Protein AF-A0A7D5C8W5-F1 (afdb_monomer_lite)

Secondary structure (DSSP, 8-state):
-PPP--EEETT---TT-TT-TT---S-SS--EESSSB-TTT--BEEE-SPPPP-TT-TTHHHHHHHHHH-TT--

Foldseek 3Di:
DDQPLKWWFPLDDDPPDPVPPPVRRPDPDIQIDSDQAGPPPRGGTHRPDDDDDDPPPVCVVVVVVCVVCDPPND

Structure (mmCIF, N/CA/C/O backbone):
data_AF-A0A7D5C8W5-F1
#
_entry.id   AF-A0A7D5C8W5-F1
#
loop_
_atom_site.group_PDB
_atom_site.id
_atom_site.type_symbol
_atom_site.label_atom_id
_atom_site.label_alt_id
_atom_site.label_comp_id
_atom_site.label_asym_id
_atom_site.label_entity_id
_atom_site.label_seq_id
_atom_site.pdbx_PDB_ins_code
_atom_site.Cartn_x
_atom_site.Cartn_y
_atom_site.Cartn_z
_atom_site.occupancy
_atom_site.B_iso_or_equiv
_atom_site.auth_seq_id
_atom_site.auth_comp_id
_atom_site.auth_asym_id
_atom_site.auth_atom_id
_atom_site.pdbx_PDB_model_num
ATOM 1 N N . MET A 1 1 ? 5.196 13.486 -7.990 1.00 54.91 1 MET A N 1
ATOM 2 C CA . MET A 1 1 ? 3.902 12.789 -7.825 1.00 54.91 1 MET A CA 1
ATOM 3 C C . MET A 1 1 ? 3.552 12.798 -6.351 1.00 54.91 1 MET A C 1
ATOM 5 O O . MET A 1 1 ? 4.285 12.208 -5.568 1.00 54.91 1 MET A O 1
ATOM 9 N N . THR A 1 2 ? 2.507 13.525 -5.965 1.00 60.38 2 THR A N 1
ATOM 10 C CA . THR A 1 2 ? 2.009 13.550 -4.584 1.00 60.38 2 THR A CA 1
ATOM 11 C C . THR A 1 2 ? 1.333 12.213 -4.308 1.00 60.38 2 THR A C 1
ATOM 13 O O . THR A 1 2 ? 0.399 11.844 -5.017 1.00 60.38 2 THR A O 1
ATOM 16 N N . LYS A 1 3 ? 1.850 11.446 -3.346 1.00 63.34 3 LYS A N 1
ATOM 17 C CA . LYS A 1 3 ? 1.229 10.190 -2.918 1.00 63.34 3 LYS A CA 1
ATOM 18 C C . LYS A 1 3 ? -0.092 10.540 -2.234 1.00 63.34 3 LYS A C 1
ATOM 20 O O . LYS A 1 3 ? -0.115 11.444 -1.408 1.00 63.34 3 LYS A O 1
ATOM 25 N N . SER A 1 4 ? -1.188 9.881 -2.599 1.00 70.31 4 SER A N 1
ATOM 26 C CA . SER A 1 4 ? -2.453 10.061 -1.886 1.00 70.31 4 SER A CA 1
ATOM 27 C C . SER A 1 4 ? -2.279 9.585 -0.442 1.00 70.31 4 SER A C 1
ATOM 29 O O . SER A 1 4 ? -1.856 8.451 -0.221 1.00 70.31 4 SER A O 1
ATOM 31 N N . ASP A 1 5 ? -2.600 10.435 0.534 1.00 84.31 5 ASP A N 1
ATOM 32 C CA . ASP A 1 5 ? -2.447 10.133 1.970 1.00 84.31 5 ASP A CA 1
ATOM 33 C C . ASP 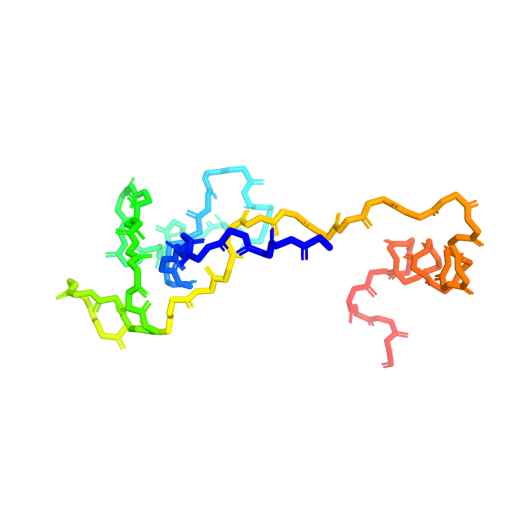A 1 5 ? -3.528 9.191 2.523 1.00 84.31 5 ASP A C 1
ATOM 35 O O . ASP A 1 5 ? -3.513 8.834 3.701 1.00 84.31 5 ASP A O 1
ATOM 39 N N . ILE A 1 6 ? -4.464 8.765 1.673 1.00 91.38 6 ILE A N 1
ATOM 40 C CA . ILE A 1 6 ? -5.518 7.825 2.037 1.00 91.38 6 ILE A CA 1
ATOM 41 C C . ILE A 1 6 ? -4.962 6.409 2.218 1.00 91.38 6 ILE A C 1
ATOM 43 O O . ILE A 1 6 ? -4.408 5.782 1.304 1.00 91.38 6 ILE A O 1
ATOM 47 N N . ARG A 1 7 ? -5.130 5.901 3.434 1.00 92.62 7 ARG A N 1
ATOM 48 C CA . ARG A 1 7 ? -4.722 4.568 3.865 1.00 92.62 7 ARG A CA 1
ATOM 49 C C . ARG A 1 7 ? -5.941 3.688 4.112 1.00 92.62 7 ARG A C 1
ATOM 51 O O . ARG A 1 7 ? -7.037 4.191 4.346 1.00 92.62 7 ARG A O 1
ATOM 58 N N . VAL A 1 8 ? -5.737 2.380 4.068 1.00 92.00 8 VAL A N 1
ATOM 59 C CA . VAL A 1 8 ? -6.719 1.349 4.399 1.00 92.00 8 VAL A CA 1
ATOM 60 C C . VAL A 1 8 ? -6.160 0.464 5.506 1.00 92.00 8 VAL A C 1
ATOM 62 O O . VAL A 1 8 ? -4.960 0.202 5.545 1.00 92.00 8 VAL A O 1
ATOM 65 N N . CYS A 1 9 ? -7.011 0.035 6.433 1.00 92.94 9 CYS A N 1
ATOM 66 C CA . CYS A 1 9 ? -6.611 -0.880 7.497 1.00 92.94 9 CYS A CA 1
ATOM 67 C C . CYS A 1 9 ? -5.990 -2.165 6.917 1.00 92.94 9 CYS A C 1
ATOM 69 O O . CYS A 1 9 ? -6.620 -2.843 6.111 1.00 92.94 9 CYS A O 1
ATOM 71 N N . SER A 1 10 ? -4.783 -2.523 7.364 1.00 87.81 10 SER A N 1
ATOM 72 C CA . SER A 1 10 ? -4.084 -3.762 6.977 1.00 87.81 10 SER A CA 1
ATOM 73 C C . SER A 1 10 ? -4.816 -5.036 7.403 1.00 87.81 10 SER A C 1
ATOM 75 O O . SER A 1 10 ? -4.656 -6.078 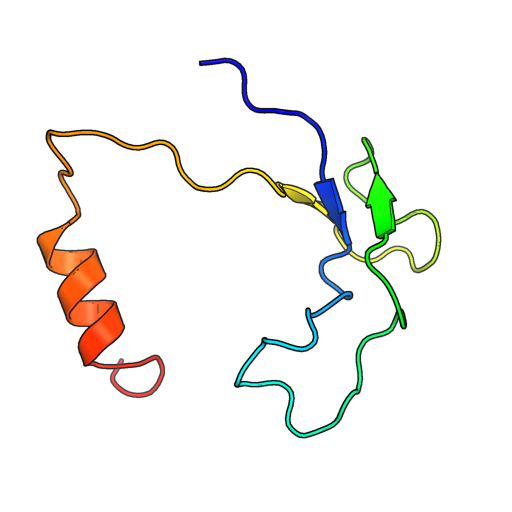6.773 1.00 87.81 10 SER A O 1
ATOM 77 N N . ALA A 1 11 ? -5.634 -4.957 8.457 1.00 87.38 11 ALA A N 1
ATOM 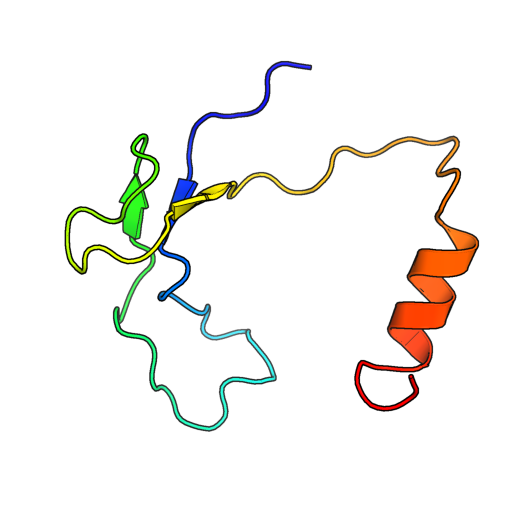78 C CA . ALA A 1 11 ? -6.439 -6.072 8.949 1.00 87.38 11 ALA A CA 1
ATOM 79 C C . ALA A 1 11 ? -7.748 -6.268 8.160 1.00 87.38 11 ALA A C 1
ATOM 81 O O . ALA A 1 11 ? -8.458 -7.258 8.364 1.00 87.38 11 ALA A O 1
ATOM 82 N N . TRP A 1 12 ? -8.075 -5.351 7.243 1.00 85.00 12 TRP A N 1
ATOM 83 C CA . TRP A 1 12 ? -9.066 -5.612 6.210 1.00 85.00 12 TRP A CA 1
ATOM 84 C C . TRP A 1 12 ? -8.384 -6.311 5.035 1.00 85.00 12 TRP A C 1
ATOM 86 O O . TRP A 1 12 ? -7.548 -5.726 4.350 1.00 85.00 12 TRP A O 1
ATOM 96 N N . ARG A 1 13 ? -8.774 -7.555 4.764 1.00 71.50 13 ARG A N 1
ATOM 97 C CA . ARG A 1 13 ? -8.524 -8.174 3.460 1.00 71.50 13 ARG A CA 1
ATOM 98 C C . ARG A 1 13 ? -9.743 -7.933 2.563 1.00 71.50 13 ARG A C 1
ATOM 100 O O . ARG A 1 13 ? -10.867 -7.875 3.075 1.00 71.50 13 ARG A O 1
ATOM 107 N N . SER A 1 14 ? -9.594 -7.871 1.244 1.00 66.06 14 SER A N 1
ATOM 108 C CA . SER A 1 14 ? -10.722 -7.822 0.290 1.00 66.06 14 SER A CA 1
ATOM 109 C C . SER A 1 14 ? -11.317 -9.208 0.023 1.00 66.06 14 SER A C 1
ATOM 111 O O . SER A 1 14 ? -10.616 -10.207 0.160 1.00 66.06 14 SER A O 1
ATOM 113 N N . GLU A 1 15 ? -12.592 -9.296 -0.358 1.00 58.97 15 GLU A N 1
ATOM 114 C CA . GLU A 1 15 ? -13.231 -10.581 -0.708 1.00 58.97 15 GLU A CA 1
ATOM 115 C C . GLU A 1 15 ? -12.510 -11.307 -1.862 1.00 58.97 15 GLU A C 1
ATOM 117 O O . GLU A 1 15 ? -12.495 -12.531 -1.896 1.00 58.97 15 GLU A O 1
ATOM 122 N N . ASP A 1 16 ? -11.832 -10.561 -2.742 1.00 59.34 16 ASP A N 1
ATOM 123 C CA . ASP A 1 16 ? -11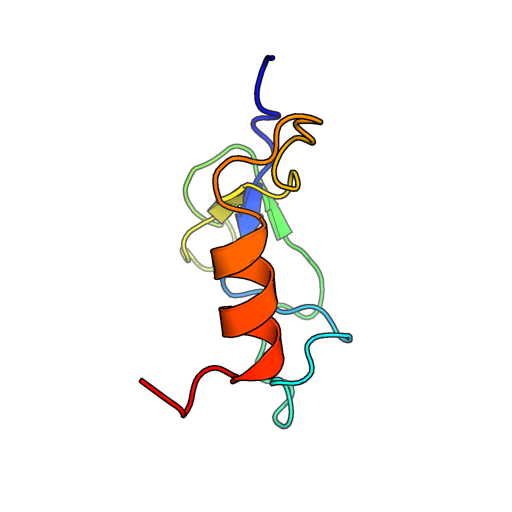.034 -11.091 -3.857 1.00 59.34 16 ASP A CA 1
ATOM 124 C C . ASP A 1 16 ? -9.620 -11.583 -3.469 1.00 59.34 16 ASP A C 1
ATOM 126 O O . ASP A 1 16 ? -8.837 -11.943 -4.347 1.00 59.34 16 ASP A O 1
ATOM 130 N N . ASP A 1 17 ? -9.245 -11.552 -2.183 1.00 61.09 17 ASP A N 1
ATOM 131 C CA . ASP A 1 17 ? -7.923 -11.996 -1.714 1.00 61.09 17 ASP A CA 1
ATOM 132 C C . ASP A 1 17 ? -7.845 -13.541 -1.737 1.00 61.09 17 ASP A C 1
ATOM 134 O O . ASP A 1 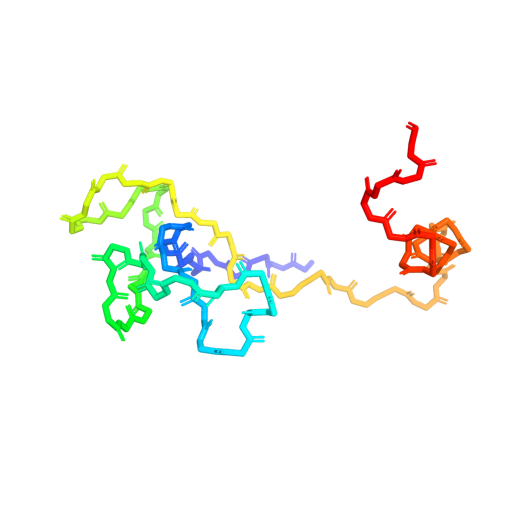17 ? -8.548 -14.199 -0.965 1.00 61.09 17 ASP A O 1
ATOM 138 N N . PRO A 1 18 ? -7.027 -14.153 -2.618 1.00 55.38 18 PRO A N 1
ATOM 139 C CA . PRO A 1 18 ? -7.014 -15.605 -2.823 1.00 55.38 18 PRO A CA 1
ATOM 140 C C . PRO A 1 18 ? -6.446 -16.385 -1.629 1.00 55.38 18 PRO A C 1
ATOM 142 O O . PRO A 1 18 ? -6.708 -17.580 -1.506 1.00 55.38 18 PRO A O 1
ATOM 145 N N . ASP A 1 19 ? -5.729 -15.715 -0.723 1.00 56.03 19 ASP A N 1
ATOM 146 C CA . ASP A 1 19 ? -5.195 -16.308 0.507 1.00 56.03 19 ASP A CA 1
ATOM 147 C C . ASP A 1 19 ? -6.243 -16.350 1.637 1.00 56.03 19 ASP A C 1
ATOM 149 O O . ASP A 1 19 ? -5.968 -16.806 2.749 1.00 56.03 19 ASP A O 1
ATOM 153 N N . ARG A 1 20 ? -7.467 -15.878 1.374 1.00 56.34 20 ARG A N 1
ATOM 154 C CA . ARG A 1 20 ? -8.520 -15.665 2.368 1.00 56.34 20 ARG A CA 1
ATOM 155 C C . ARG A 1 20 ? -9.506 -16.829 2.464 1.00 56.34 20 ARG A C 1
ATOM 157 O O . ARG A 1 20 ? -10.720 -16.641 2.428 1.00 56.34 20 ARG A O 1
ATOM 164 N N . ALA A 1 21 ? -8.991 -18.045 2.613 1.00 50.19 21 ALA A N 1
ATOM 165 C CA . ALA A 1 21 ? -9.820 -19.247 2.734 1.00 50.19 21 ALA A CA 1
ATOM 166 C C . ALA A 1 21 ? -10.665 -19.305 4.033 1.00 50.19 21 ALA A C 1
ATOM 168 O O . ALA A 1 21 ? -11.567 -20.136 4.125 1.00 50.19 21 ALA A O 1
ATOM 169 N N . ASP A 1 22 ? -10.400 -18.448 5.029 1.00 55.16 22 ASP A N 1
ATOM 170 C CA . ASP A 1 22 ? -11.001 -18.511 6.372 1.00 55.16 22 ASP A CA 1
ATOM 171 C C . ASP A 1 22 ? -11.961 -17.352 6.726 1.00 55.16 22 ASP A C 1
ATOM 173 O O . ASP A 1 22 ? -12.586 -17.378 7.786 1.00 55.16 22 ASP A O 1
ATOM 177 N N . GLY A 1 23 ? -12.085 -16.329 5.870 1.00 53.38 23 GLY A N 1
ATOM 178 C CA . GLY A 1 23 ? -12.947 -15.169 6.124 1.00 53.38 23 GLY A CA 1
ATOM 179 C C . GLY A 1 23 ? -12.535 -14.271 7.306 1.00 53.38 23 GLY A C 1
ATOM 180 O O . GLY A 1 23 ? -13.295 -13.372 7.652 1.00 53.38 23 GLY A O 1
ATOM 181 N N . SER A 1 24 ? -11.350 -14.432 7.907 1.00 55.88 24 SER A N 1
ATOM 182 C CA . SER A 1 24 ? -10.987 -13.861 9.224 1.00 55.88 24 SER A CA 1
ATOM 183 C C . SER A 1 24 ? -10.566 -12.379 9.242 1.00 55.88 24 SER A C 1
ATOM 185 O O . SER A 1 24 ? -9.807 -11.937 10.108 1.00 55.88 24 SER A O 1
ATOM 187 N N . GLY A 1 25 ? -11.073 -11.565 8.310 1.00 66.44 25 GLY A N 1
ATOM 188 C CA . GLY A 1 25 ? -10.829 -10.121 8.356 1.00 66.44 25 GLY A CA 1
ATOM 189 C C . GLY A 1 25 ? -11.425 -9.517 9.628 1.00 66.44 25 GLY A C 1
ATOM 190 O O . GLY A 1 25 ? -12.568 -9.801 9.966 1.00 66.44 25 GLY A O 1
ATOM 191 N N . GLN A 1 26 ? -10.686 -8.645 10.318 1.00 80.88 26 GLN A N 1
ATOM 192 C CA . GLN A 1 26 ? -11.193 -7.968 11.526 1.00 80.88 26 GLN A CA 1
ATOM 193 C C . GLN A 1 26 ? -12.336 -6.982 11.221 1.00 80.88 26 GLN A C 1
ATOM 195 O O . GLN A 1 26 ? -12.994 -6.477 12.129 1.00 80.88 26 GLN A O 1
ATOM 200 N N . HIS A 1 27 ? -12.554 -6.705 9.933 1.00 83.31 27 HIS A N 1
ATOM 201 C CA . HIS A 1 27 ? -13.601 -5.844 9.415 1.00 83.31 27 HIS A CA 1
ATOM 202 C C . HIS A 1 27 ? -14.323 -6.523 8.249 1.00 83.31 27 HIS A C 1
ATOM 204 O O . HIS A 1 27 ? -13.681 -7.012 7.317 1.00 83.31 27 HIS A O 1
ATOM 210 N N . ASP A 1 28 ? -15.653 -6.434 8.250 1.00 82.06 28 ASP A N 1
ATOM 211 C CA . ASP A 1 28 ? -16.513 -6.897 7.149 1.00 82.06 28 ASP A CA 1
ATOM 212 C C . ASP A 1 28 ? -16.443 -5.987 5.906 1.00 82.06 28 ASP A C 1
ATOM 214 O O . ASP A 1 28 ? -16.945 -6.324 4.838 1.00 82.06 28 ASP A O 1
ATOM 218 N N . ARG A 1 29 ? -15.857 -4.789 6.035 1.00 84.00 29 ARG A N 1
ATOM 219 C CA . ARG A 1 29 ? -15.747 -3.769 4.980 1.00 84.00 29 ARG A CA 1
ATOM 220 C C . ARG A 1 29 ? -14.432 -2.988 5.111 1.00 84.00 29 ARG A C 1
ATOM 222 O O . ARG A 1 29 ? -13.880 -2.954 6.212 1.00 84.00 29 ARG A O 1
ATOM 229 N N . PRO A 1 30 ? -13.938 -2.327 4.048 1.00 88.94 30 PRO A N 1
ATOM 230 C CA . PRO A 1 30 ? -12.727 -1.519 4.146 1.00 88.94 30 PRO A CA 1
ATOM 231 C C . PRO A 1 30 ? -12.910 -0.349 5.110 1.00 88.94 30 PRO A C 1
ATOM 233 O O . PRO A 1 30 ? -13.890 0.394 5.025 1.00 88.94 30 PRO A O 1
ATOM 236 N N . VAL A 1 31 ? -11.920 -0.154 5.982 1.00 91.75 31 VAL A N 1
ATOM 237 C CA . VAL A 1 31 ? -11.809 1.025 6.847 1.00 91.75 31 VAL A CA 1
ATOM 238 C C . VAL A 1 31 ? -10.711 1.920 6.288 1.00 91.75 31 VAL A C 1
ATOM 240 O O . VAL A 1 31 ? -9.527 1.579 6.351 1.00 91.75 31 VAL A O 1
ATOM 243 N N . TYR A 1 32 ? -11.111 3.054 5.713 1.00 93.19 32 TYR A N 1
ATOM 244 C CA . TYR A 1 32 ? -10.189 4.068 5.206 1.00 93.19 32 TYR A CA 1
ATOM 245 C C . TYR A 1 32 ? -9.879 5.114 6.275 1.00 93.19 32 TYR A C 1
ATOM 247 O O . TYR A 1 32 ? -10.749 5.516 7.044 1.00 93.19 32 TYR A O 1
ATOM 255 N N . THR A 1 33 ? -8.637 5.586 6.302 1.00 92.69 33 THR A N 1
ATOM 256 C CA . THR A 1 33 ? -8.165 6.581 7.270 1.00 92.69 33 THR A CA 1
ATOM 257 C C . THR A 1 33 ? -7.046 7.438 6.679 1.00 92.69 33 THR A C 1
ATOM 259 O O . THR A 1 33 ? -6.386 7.055 5.713 1.00 92.69 33 THR A O 1
ATOM 262 N N . LEU A 1 34 ? -6.833 8.618 7.262 1.00 93.25 34 LEU A N 1
ATOM 263 C CA . LEU A 1 34 ? -5.650 9.449 7.009 1.00 93.25 34 LEU A CA 1
ATOM 264 C C . LEU A 1 34 ? -4.543 9.205 8.051 1.00 93.25 34 LEU A C 1
ATOM 266 O O . LEU A 1 34 ? -3.397 9.594 7.831 1.00 93.25 34 LEU A O 1
ATOM 270 N N . SER A 1 35 ? -4.870 8.544 9.167 1.00 92.31 35 SER A N 1
ATOM 271 C CA . SER A 1 35 ? -3.914 8.160 10.211 1.00 92.31 35 SER A CA 1
ATOM 272 C C . SER A 1 35 ? -3.053 6.972 9.774 1.00 92.31 35 SER A C 1
ATOM 274 O O . SER A 1 35 ? -3.434 6.220 8.880 1.00 92.31 35 SER A O 1
ATOM 276 N N . ALA A 1 36 ? -1.899 6.789 10.415 1.00 93.38 36 ALA A N 1
ATOM 277 C CA . ALA A 1 36 ? -1.068 5.594 10.251 1.00 93.38 36 ALA A CA 1
ATOM 278 C C . ALA A 1 36 ? -1.682 4.343 10.909 1.00 93.38 36 ALA A C 1
ATOM 280 O O . ALA A 1 36 ? -1.254 3.232 10.616 1.00 93.38 36 ALA A O 1
ATOM 281 N N . GLU A 1 37 ? -2.694 4.518 11.759 1.00 94.44 37 GLU A N 1
ATOM 282 C CA . GLU A 1 37 ? -3.360 3.453 12.513 1.00 94.44 37 GLU A CA 1
ATOM 283 C C . GLU A 1 37 ? -4.869 3.462 12.239 1.00 94.44 37 GLU A C 1
ATOM 285 O O . GLU A 1 37 ? -5.485 4.515 12.021 1.00 94.44 37 GLU A O 1
ATOM 290 N N . CYS A 1 38 ? -5.475 2.276 12.245 1.00 93.31 38 CYS A N 1
ATOM 291 C CA . CYS A 1 38 ? -6.911 2.098 12.106 1.00 93.31 38 CYS A CA 1
ATOM 292 C C . CYS A 1 38 ? -7.626 2.591 13.374 1.00 93.31 38 CYS A C 1
ATOM 294 O O . CYS A 1 38 ? -7.329 2.090 14.460 1.00 93.31 38 CYS A O 1
ATOM 296 N N . PRO A 1 39 ? -8.597 3.513 13.266 1.00 92.25 39 PRO A N 1
ATOM 297 C CA . PRO A 1 39 ? -9.323 4.020 14.431 1.00 92.25 39 PRO A CA 1
ATOM 298 C C . PRO A 1 39 ? -10.223 2.968 15.099 1.00 92.25 39 PRO A C 1
ATOM 300 O O . PRO A 1 39 ? -10.557 3.125 16.269 1.00 92.25 39 PRO A O 1
ATOM 303 N N . ASP A 1 40 ? -10.595 1.903 14.381 1.00 90.81 40 ASP A N 1
ATOM 304 C CA . ASP A 1 40 ? -11.546 0.900 14.872 1.00 90.81 40 ASP A CA 1
ATOM 305 C C . ASP A 1 40 ? -10.861 -0.260 15.610 1.00 90.81 40 ASP A C 1
ATOM 307 O O . ASP A 1 40 ? -11.394 -0.769 16.593 1.00 90.81 40 ASP A O 1
ATOM 311 N N . CYS A 1 41 ? -9.684 -0.697 15.147 1.00 91.69 41 CYS A N 1
ATOM 312 C CA . CYS A 1 41 ? -8.991 -1.876 15.688 1.00 91.69 41 CYS A CA 1
ATOM 313 C C . CYS A 1 41 ? -7.534 -1.627 16.106 1.00 91.69 41 CYS A C 1
ATOM 315 O O . CYS A 1 41 ? -6.920 -2.506 16.704 1.00 91.69 41 CYS A O 1
ATOM 317 N N . GLY A 1 42 ? -6.960 -0.463 15.787 1.00 91.44 42 GLY A N 1
ATOM 318 C CA . GLY A 1 42 ? -5.564 -0.131 16.088 1.00 91.44 42 GLY A CA 1
ATOM 319 C C . GLY A 1 42 ? -4.518 -0.788 15.178 1.00 91.44 42 GLY A C 1
ATOM 320 O O . GLY A 1 42 ? -3.331 -0.533 15.352 1.00 91.44 42 GLY A O 1
ATOM 321 N N . ALA A 1 43 ? -4.915 -1.609 14.199 1.00 90.88 43 ALA A N 1
ATOM 322 C CA . ALA A 1 43 ? -3.982 -2.183 13.225 1.00 90.88 43 ALA A CA 1
ATOM 323 C C . ALA A 1 43 ? -3.366 -1.108 12.308 1.00 90.88 43 ALA A C 1
ATOM 325 O O . ALA A 1 43 ? -3.956 -0.047 12.097 1.00 90.88 43 ALA A O 1
ATOM 326 N N . GLU A 1 44 ? -2.211 -1.400 11.705 1.00 92.31 44 GLU A N 1
ATOM 327 C CA . GLU A 1 44 ? -1.532 -0.472 10.792 1.00 92.31 44 GLU A CA 1
ATOM 328 C C . GLU A 1 44 ? -2.422 -0.126 9.589 1.00 92.31 44 GLU A C 1
ATOM 330 O O . GLU A 1 44 ? -3.077 -0.996 9.011 1.00 92.31 44 GLU A O 1
ATOM 335 N N . ALA A 1 45 ? -2.443 1.143 9.191 1.00 92.62 45 ALA A N 1
ATOM 336 C CA . ALA A 1 45 ? -3.120 1.606 7.993 1.00 92.62 45 ALA A CA 1
ATOM 337 C C . ALA A 1 45 ? -2.109 1.767 6.847 1.00 92.62 45 ALA A C 1
ATOM 339 O O . ALA A 1 45 ? -1.220 2.621 6.873 1.00 92.62 45 ALA A O 1
ATOM 340 N N . ILE A 1 46 ? -2.268 0.956 5.804 1.00 90.94 46 ILE A N 1
ATOM 341 C CA . ILE A 1 46 ? -1.369 0.904 4.650 1.00 90.94 46 ILE A CA 1
ATOM 342 C C . ILE A 1 46 ? -1.876 1.785 3.517 1.00 90.94 46 ILE A C 1
ATOM 344 O O . ILE A 1 46 ? -3.072 2.023 3.375 1.00 90.94 46 ILE A O 1
ATOM 348 N N . ASN A 1 47 ? -0.971 2.301 2.687 1.00 88.56 47 ASN A N 1
ATOM 349 C CA . ASN A 1 47 ? -1.372 3.169 1.585 1.00 88.56 47 ASN A CA 1
ATOM 350 C C . ASN A 1 47 ? -2.230 2.402 0.568 1.00 88.56 47 ASN A C 1
ATOM 352 O O . ASN A 1 47 ? -1.834 1.336 0.106 1.00 88.56 47 ASN A O 1
ATOM 356 N N . SER A 1 48 ? -3.385 2.967 0.222 1.00 84.88 48 SER A N 1
ATOM 357 C CA . SER A 1 48 ? -4.330 2.330 -0.701 1.00 84.88 48 SER A CA 1
ATOM 358 C C . SER A 1 48 ? -4.029 2.608 -2.177 1.00 84.88 48 SER A C 1
ATOM 360 O O . SER A 1 48 ? -4.574 1.936 -3.051 1.00 84.88 48 SER A O 1
ATOM 362 N N . ALA A 1 49 ? -3.168 3.585 -2.480 1.00 84.62 49 ALA A N 1
ATOM 363 C CA . ALA A 1 49 ? -2.800 3.882 -3.853 1.00 84.62 49 ALA A CA 1
ATOM 364 C C . ALA A 1 49 ? -1.856 2.794 -4.395 1.00 84.62 49 ALA A C 1
ATOM 366 O O . ALA A 1 49 ? -0.876 2.439 -3.728 1.00 84.62 49 ALA A O 1
ATOM 367 N N . PRO A 1 50 ? -2.102 2.292 -5.619 1.00 83.75 50 PRO A N 1
ATOM 368 C CA . PRO A 1 50 ? -1.200 1.347 -6.255 1.00 83.75 50 PRO A CA 1
ATOM 369 C C . PRO A 1 50 ? 0.166 1.990 -6.515 1.00 83.75 50 PRO A C 1
ATOM 371 O O . PRO A 1 50 ? 0.315 3.217 -6.553 1.00 83.75 50 PRO A O 1
ATOM 374 N N . ALA A 1 51 ? 1.175 1.147 -6.736 1.00 84.94 51 ALA A N 1
ATOM 375 C CA . ALA A 1 51 ? 2.474 1.621 -7.190 1.00 84.94 51 ALA A CA 1
ATOM 376 C C . ALA A 1 51 ? 2.317 2.429 -8.499 1.00 84.94 51 ALA A C 1
ATOM 378 O O . ALA A 1 51 ? 1.557 2.017 -9.381 1.00 84.94 51 ALA A O 1
ATOM 379 N N . PRO A 1 52 ? 3.007 3.576 -8.641 1.00 86.06 52 PRO A N 1
ATOM 380 C CA . PRO A 1 52 ? 2.951 4.362 -9.865 1.00 86.06 52 PRO A CA 1
ATOM 381 C C . PRO A 1 52 ? 3.537 3.579 -11.044 1.00 86.06 52 PRO A C 1
ATOM 383 O O . PRO A 1 52 ? 4.466 2.786 -10.883 1.00 86.06 52 PRO A O 1
ATOM 386 N N . PHE A 1 53 ? 3.004 3.835 -12.236 1.00 89.50 53 PHE A N 1
ATOM 387 C CA . PHE A 1 53 ? 3.533 3.273 -13.473 1.00 89.50 53 PHE A CA 1
ATOM 388 C C . PHE A 1 53 ? 4.787 4.034 -13.926 1.00 89.50 53 PHE A C 1
ATOM 390 O O . PHE A 1 53 ? 4.772 5.263 -13.996 1.00 89.50 53 PHE A O 1
ATOM 397 N N . ASP A 1 54 ? 5.841 3.294 -14.273 1.00 90.06 54 ASP A N 1
ATOM 398 C CA . ASP A 1 54 ? 7.066 3.797 -14.898 1.00 90.06 54 ASP A CA 1
ATOM 399 C C . ASP A 1 54 ? 7.324 2.996 -16.188 1.00 90.06 54 ASP A C 1
ATOM 401 O O . ASP A 1 54 ? 7.504 1.778 -16.103 1.00 90.06 54 ASP A O 1
ATOM 405 N N . PRO A 1 55 ? 7.348 3.629 -17.377 1.00 94.31 55 PRO A N 1
ATOM 406 C CA . PRO A 1 55 ? 7.609 2.931 -18.634 1.00 94.31 55 PRO A CA 1
ATOM 407 C C . PRO A 1 55 ? 9.006 2.301 -18.716 1.00 94.31 55 PRO A C 1
ATOM 409 O O . PRO A 1 55 ? 9.189 1.370 -19.495 1.00 94.31 55 PRO A O 1
ATOM 412 N N . ALA A 1 56 ? 9.987 2.782 -17.944 1.00 95.56 56 ALA A N 1
ATOM 413 C CA . ALA A 1 56 ? 11.312 2.171 -17.890 1.00 95.56 56 ALA A CA 1
ATOM 414 C C . ALA A 1 56 ? 11.334 0.875 -17.062 1.00 95.56 56 ALA A C 1
ATOM 416 O O . ALA A 1 56 ? 12.244 0.069 -17.241 1.00 95.56 56 ALA A O 1
ATOM 417 N N . ASP A 1 57 ? 10.356 0.697 -16.163 1.00 92.38 57 ASP A N 1
ATOM 418 C CA . ASP A 1 57 ? 10.176 -0.437 -15.249 1.00 92.38 57 ASP A CA 1
ATOM 419 C C . ASP A 1 57 ? 11.477 -1.187 -14.876 1.00 92.38 57 ASP A C 1
ATOM 421 O O . ASP A 1 57 ? 11.640 -2.365 -15.224 1.00 92.38 57 ASP A O 1
ATOM 425 N N . PRO A 1 58 ? 12.422 -0.545 -14.155 1.00 94.81 58 PRO A N 1
ATOM 426 C CA . PRO A 1 58 ? 13.769 -1.093 -13.955 1.00 94.81 58 PRO A CA 1
ATOM 427 C C . PRO A 1 58 ? 13.793 -2.459 -13.255 1.00 94.81 58 PRO A C 1
ATOM 429 O O . PRO A 1 58 ? 14.730 -3.235 -13.425 1.00 94.81 58 PRO A O 1
ATOM 432 N N . TYR A 1 59 ? 12.752 -2.765 -12.475 1.00 93.44 59 TYR A N 1
ATOM 433 C CA . TYR A 1 59 ? 12.605 -4.014 -11.724 1.00 93.44 59 TYR A CA 1
ATOM 434 C C . TYR A 1 59 ? 11.550 -4.958 -12.325 1.00 93.44 59 TYR A C 1
ATOM 436 O O . TYR A 1 59 ? 11.147 -5.933 -11.686 1.00 93.44 59 TYR A O 1
ATOM 444 N N . GLY A 1 60 ? 11.084 -4.693 -13.547 1.00 91.81 60 GLY A N 1
ATOM 445 C CA . GLY A 1 60 ? 9.992 -5.427 -14.184 1.00 91.81 60 GLY A CA 1
ATOM 446 C C . GLY A 1 60 ? 10.283 -6.899 -14.448 1.00 91.81 60 GLY A C 1
ATOM 447 O O . GLY A 1 60 ? 9.391 -7.741 -14.337 1.00 91.81 60 GLY A O 1
ATOM 448 N N . GLU A 1 61 ? 11.528 -7.230 -14.793 1.00 93.44 61 GLU A N 1
ATOM 449 C CA . GLU A 1 61 ? 11.968 -8.617 -14.988 1.00 93.44 61 GLU A CA 1
ATOM 450 C C . GLU A 1 61 ? 11.897 -9.412 -13.680 1.00 93.44 61 GLU A C 1
ATOM 452 O O . GLU A 1 61 ? 11.292 -10.484 -13.641 1.00 93.44 61 GLU A O 1
ATOM 457 N N . TYR A 1 62 ? 12.440 -8.852 -12.595 1.00 93.25 62 TYR A N 1
ATOM 458 C CA . TYR A 1 62 ? 12.382 -9.456 -11.265 1.00 93.25 62 TYR A CA 1
ATOM 459 C C . TYR A 1 62 ? 10.936 -9.622 -10.788 1.00 93.25 62 TYR A C 1
ATOM 461 O O . TYR A 1 62 ? 10.547 -10.707 -10.361 1.00 93.25 62 TYR A O 1
ATOM 469 N N . ARG A 1 63 ? 10.108 -8.576 -10.928 1.00 91.75 63 ARG A N 1
ATOM 470 C CA . ARG A 1 63 ? 8.708 -8.599 -10.485 1.00 91.75 63 ARG A CA 1
ATOM 471 C C . ARG A 1 63 ? 7.883 -9.670 -11.202 1.00 91.75 63 ARG A C 1
ATOM 473 O O . ARG A 1 63 ? 7.039 -10.289 -10.564 1.00 91.75 63 ARG A O 1
ATOM 480 N N . ARG A 1 64 ? 8.118 -9.901 -12.501 1.00 92.81 64 ARG A N 1
ATOM 481 C CA . ARG A 1 64 ? 7.448 -10.970 -13.264 1.00 92.81 64 ARG A CA 1
ATOM 482 C C . ARG A 1 64 ? 7.893 -12.355 -12.805 1.00 92.81 64 ARG A C 1
ATOM 484 O O . ARG A 1 64 ? 7.039 -13.160 -12.464 1.00 92.81 64 ARG A O 1
ATOM 491 N N . ARG A 1 65 ? 9.206 -12.582 -12.674 1.00 92.50 65 ARG A N 1
ATOM 492 C CA . ARG A 1 65 ? 9.741 -13.854 -12.156 1.00 92.50 65 ARG A CA 1
ATOM 493 C C . ARG A 1 65 ? 9.190 -14.201 -10.776 1.00 92.50 65 ARG A C 1
ATOM 495 O O . ARG A 1 65 ? 8.754 -15.323 -10.576 1.00 92.50 65 ARG A O 1
ATOM 502 N N . ALA A 1 66 ? 9.177 -13.244 -9.848 1.00 88.44 66 ALA A N 1
ATOM 503 C CA . ALA A 1 66 ? 8.643 -13.458 -8.503 1.00 88.44 66 ALA A CA 1
ATOM 504 C C . ALA A 1 66 ? 7.137 -13.782 -8.514 1.00 88.44 66 ALA A C 1
ATOM 506 O O . ALA A 1 66 ? 6.674 -14.597 -7.723 1.00 88.44 66 ALA A O 1
ATOM 507 N N . ARG A 1 67 ? 6.373 -13.180 -9.436 1.00 85.12 67 ARG A N 1
ATOM 508 C CA . ARG A 1 67 ? 4.951 -13.498 -9.637 1.00 85.12 67 ARG A CA 1
ATOM 509 C C . ARG A 1 67 ? 4.738 -14.919 -10.150 1.00 85.12 67 ARG A C 1
ATOM 511 O O . ARG A 1 67 ? 3.812 -15.572 -9.689 1.00 85.12 67 ARG A O 1
ATOM 518 N N . ASP A 1 68 ? 5.577 -15.365 -11.082 1.00 87.44 68 ASP A N 1
ATOM 519 C CA . ASP A 1 68 ? 5.483 -16.702 -11.678 1.00 87.44 68 ASP A CA 1
ATOM 520 C C . ASP A 1 68 ? 5.946 -17.797 -10.705 1.00 87.44 68 ASP A C 1
ATOM 522 O O . ASP A 1 68 ? 5.382 -18.887 -10.684 1.00 87.44 68 ASP A O 1
ATOM 526 N N . ALA A 1 69 ? 6.973 -17.509 -9.901 1.00 82.81 69 ALA A N 1
ATOM 527 C CA . ALA A 1 69 ? 7.548 -18.458 -8.952 1.00 82.81 69 ALA A CA 1
ATOM 528 C C . ALA A 1 69 ? 6.673 -18.644 -7.695 1.00 82.81 69 ALA A C 1
ATOM 530 O O . ALA A 1 69 ? 6.676 -19.714 -7.091 1.00 82.81 69 ALA A O 1
ATOM 531 N N . GLY A 1 70 ? 5.892 -17.627 -7.319 1.00 72.12 70 GLY A N 1
ATOM 532 C CA . GLY A 1 70 ? 5.054 -17.658 -6.120 1.00 72.12 70 GLY A CA 1
ATOM 533 C C . GLY A 1 70 ? 5.861 -17.510 -4.818 1.00 72.12 70 GLY A C 1
ATOM 534 O O . GLY A 1 70 ? 7.090 -17.589 -4.831 1.00 72.12 70 GLY A O 1
ATOM 535 N N . PRO A 1 71 ? 5.191 -17.264 -3.679 1.00 67.38 71 PRO A N 1
ATOM 536 C CA . PRO A 1 71 ? 5.848 -16.955 -2.403 1.00 67.38 71 PRO A CA 1
ATOM 537 C C . PRO A 1 71 ? 6.641 -18.128 -1.797 1.00 67.38 71 PRO A C 1
ATOM 539 O O . PRO A 1 71 ? 7.499 -17.897 -0.949 1.00 67.38 71 PRO A O 1
ATOM 542 N N . ASP A 1 72 ? 6.400 -19.360 -2.252 1.00 65.88 72 ASP A N 1
ATOM 543 C CA . ASP A 1 72 ? 6.933 -20.591 -1.648 1.00 65.88 72 ASP A CA 1
ATOM 544 C C . ASP A 1 72 ? 8.267 -21.075 -2.255 1.00 65.88 72 ASP A C 1
ATOM 546 O O . ASP A 1 72 ? 8.749 -22.154 -1.916 1.00 65.88 72 ASP A O 1
ATOM 550 N N . THR A 1 73 ? 8.865 -20.314 -3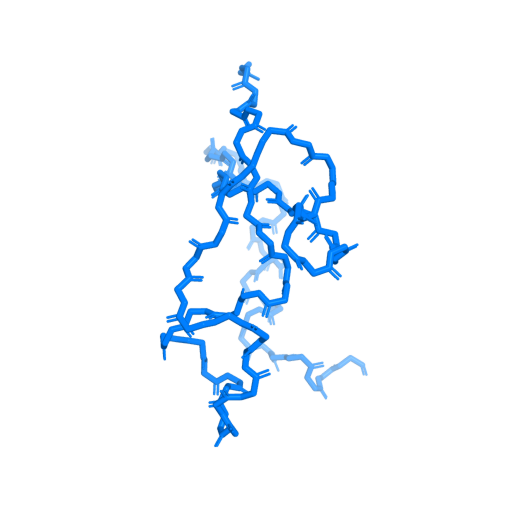.180 1.00 60.34 73 THR A N 1
ATOM 551 C CA . THR A 1 73 ? 10.054 -20.733 -3.959 1.00 60.34 73 THR A CA 1
ATOM 552 C C . THR A 1 73 ? 11.358 -20.009 -3.589 1.00 60.34 73 THR A C 1
ATOM 554 O O . THR A 1 73 ? 12.320 -20.056 -4.359 1.00 60.34 73 THR A O 1
ATOM 557 N N . ALA A 1 74 ? 11.406 -19.355 -2.423 1.00 54.34 74 ALA A N 1
ATOM 558 C CA . ALA A 1 74 ? 12.579 -18.628 -1.919 1.00 54.34 74 ALA A CA 1
ATOM 559 C C . ALA A 1 74 ? 13.548 -19.507 -1.109 1.00 54.34 74 ALA A C 1
ATOM 561 O O . ALA A 1 74 ? 13.075 -20.293 -0.258 1.00 54.34 74 ALA A O 1
#

Sequence (74 aa):
MTKSDIRVCSAWRSEDDPDRADGSGQHDRPVYTLSAECPDCGAEAINSAPAPFDPADPYGEYRRRARDAGPDTA

pLDDT: mean 81.17, std 14.13, range [50.19, 95.56]

Radius of gyration: 15.32 Å; chains: 1; bounding box: 30×34×35 Å